Protein AF-A0A7W0H3B0-F1 (afdb_monomer_lite)

Structure (mmCIF, N/CA/C/O backbone):
data_AF-A0A7W0H3B0-F1
#
_entry.id   AF-A0A7W0H3B0-F1
#
loop_
_atom_site.group_PDB
_atom_site.id
_atom_site.type_symbol
_atom_site.label_atom_id
_atom_site.label_alt_id
_atom_site.label_comp_id
_atom_site.label_asym_id
_atom_site.label_entity_id
_atom_site.label_seq_id
_atom_site.pdbx_PDB_ins_code
_atom_site.Cartn_x
_atom_site.Cartn_y
_atom_site.Cartn_z
_atom_site.occupancy
_atom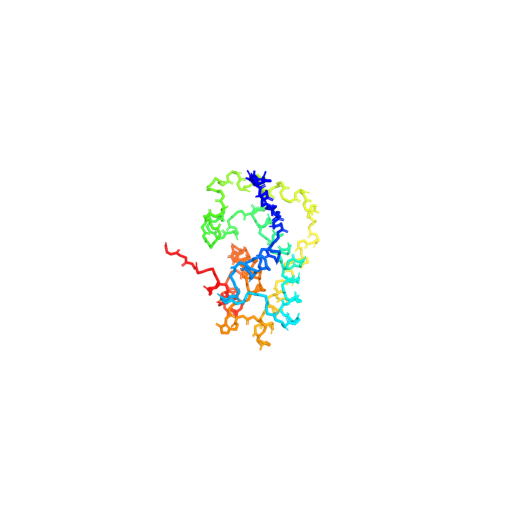_site.B_iso_or_equiv
_atom_site.auth_seq_id
_atom_site.auth_comp_id
_atom_site.auth_asym_id
_atom_site.auth_atom_id
_atom_site.pdbx_PDB_model_num
ATOM 1 N N . MET A 1 1 ? -29.547 46.716 22.590 1.00 33.78 1 MET A N 1
ATOM 2 C CA . MET A 1 1 ? -30.350 46.092 21.515 1.00 33.78 1 MET A CA 1
ATOM 3 C C . MET A 1 1 ? -29.369 45.804 20.387 1.00 33.78 1 MET A C 1
ATOM 5 O O . MET A 1 1 ? -28.835 46.753 19.840 1.00 33.78 1 MET A O 1
ATOM 9 N N . SER A 1 2 ? -28.800 44.593 20.321 1.00 31.91 2 SER A N 1
ATOM 10 C CA . SER A 1 2 ? -29.305 43.455 19.511 1.00 31.91 2 SER A CA 1
ATOM 11 C C . SER A 1 2 ? -29.469 43.865 18.045 1.00 31.91 2 SER A C 1
ATOM 13 O O . SER A 1 2 ? -30.172 44.834 17.800 1.00 31.91 2 SER A O 1
ATOM 15 N N . THR A 1 3 ? -28.906 43.244 17.010 1.00 34.50 3 THR A N 1
ATOM 16 C CA . THR A 1 3 ? -28.319 41.913 16.712 1.00 34.50 3 THR A CA 1
ATOM 17 C C . THR A 1 3 ? -27.794 42.063 15.261 1.00 34.50 3 THR A C 1
ATOM 19 O O . THR A 1 3 ? -28.357 42.855 14.512 1.00 34.50 3 THR A O 1
ATOM 22 N N . SER A 1 4 ? -26.679 41.491 14.805 1.00 32.19 4 SER A N 1
ATOM 23 C CA . SER A 1 4 ? -26.567 40.155 14.181 1.00 32.19 4 SER A CA 1
ATOM 24 C C . SER A 1 4 ? -25.187 40.131 13.493 1.00 32.19 4 SER A C 1
ATOM 26 O O . SER A 1 4 ? -24.877 41.041 12.733 1.00 32.19 4 SER A O 1
ATOM 28 N N . SER A 1 5 ? -24.251 39.266 13.890 1.00 39.44 5 SER A N 1
ATOM 29 C CA . SER A 1 5 ? -24.032 37.924 13.321 1.00 39.44 5 SER A CA 1
ATOM 30 C C . SER A 1 5 ? -23.735 37.936 11.812 1.00 39.44 5 SER A C 1
ATOM 32 O O . SER A 1 5 ? -24.648 37.878 10.991 1.00 39.44 5 SER A O 1
ATOM 34 N N . LEU A 1 6 ? -22.445 37.969 11.460 1.00 33.84 6 LEU A N 1
ATOM 35 C CA . LEU A 1 6 ? -21.942 37.583 10.143 1.00 33.84 6 LEU A CA 1
ATOM 36 C C . LEU A 1 6 ? -20.809 36.570 10.323 1.00 33.84 6 LEU A C 1
ATOM 38 O O . LEU A 1 6 ? -19.732 36.907 10.799 1.00 33.84 6 LEU A O 1
ATOM 42 N N . GLY A 1 7 ? -21.106 35.336 9.912 1.00 28.56 7 GLY A N 1
ATOM 43 C CA . GLY A 1 7 ? -20.166 34.466 9.215 1.00 28.56 7 GLY A CA 1
ATOM 44 C C . GLY A 1 7 ? -19.001 33.928 10.030 1.00 28.56 7 GLY A C 1
ATOM 45 O O . GLY A 1 7 ? -17.884 34.413 9.906 1.00 28.56 7 GLY A O 1
ATOM 46 N N . SER A 1 8 ? -19.256 32.839 10.756 1.00 32.03 8 SER A N 1
ATOM 47 C CA . SER A 1 8 ? -18.250 31.810 11.028 1.00 32.03 8 SER A CA 1
ATOM 48 C C . SER A 1 8 ? -17.583 31.405 9.706 1.00 32.03 8 SER A C 1
ATOM 50 O O . SER A 1 8 ? -18.156 30.681 8.890 1.00 32.03 8 SER A O 1
ATOM 52 N N . THR A 1 9 ? -16.387 31.928 9.459 1.00 36.31 9 THR A N 1
ATOM 53 C CA . THR A 1 9 ? -15.457 31.415 8.461 1.00 36.31 9 THR A CA 1
ATOM 54 C C . THR A 1 9 ? -15.001 30.047 8.947 1.00 36.31 9 THR A C 1
ATOM 56 O O . THR A 1 9 ? -14.080 29.930 9.753 1.00 36.31 9 THR A O 1
ATOM 59 N N . GLY A 1 10 ? -15.688 29.007 8.472 1.00 34.59 10 GLY A N 1
ATOM 60 C CA . GLY A 1 10 ? -15.244 27.627 8.598 1.00 34.59 10 GLY A CA 1
ATOM 61 C C . GLY A 1 10 ? -13.814 27.523 8.085 1.00 34.59 10 GLY A C 1
ATOM 62 O O . GLY A 1 10 ? -13.555 27.673 6.890 1.00 34.59 10 GLY A O 1
ATOM 63 N N . CYS A 1 11 ? -12.883 27.329 9.014 1.00 32.19 11 CYS A N 1
ATOM 64 C CA . CYS A 1 11 ? -11.506 26.999 8.717 1.00 32.19 11 CYS A CA 1
ATOM 65 C C . CYS A 1 11 ? -11.525 25.600 8.099 1.00 32.19 11 CYS A C 1
ATOM 67 O O . CYS A 1 11 ? -11.558 24.596 8.807 1.00 32.19 11 CYS A O 1
ATOM 69 N N . TRP A 1 12 ? -11.576 25.529 6.771 1.00 34.66 12 TRP A N 1
ATOM 70 C CA . TRP A 1 12 ? -11.250 24.315 6.038 1.00 34.66 12 TRP A CA 1
ATOM 71 C C . TRP A 1 12 ? -9.757 24.062 6.258 1.00 34.66 12 TRP A C 1
ATOM 73 O O . TRP A 1 12 ? -8.920 24.472 5.455 1.00 34.66 12 TRP A O 1
ATOM 83 N N . CYS A 1 13 ? -9.413 23.458 7.399 1.00 43.25 13 CYS A N 1
ATOM 84 C CA . CYS A 1 13 ? -8.079 22.936 7.643 1.00 43.25 13 CYS A CA 1
ATOM 85 C C . CYS A 1 13 ? -7.779 21.956 6.513 1.00 43.25 13 CYS A C 1
ATOM 87 O O . CYS A 1 13 ? -8.446 20.930 6.370 1.00 43.25 13 CYS A O 1
ATOM 89 N N . ALA A 1 14 ? -6.808 22.308 5.674 1.00 38.97 14 ALA A N 1
ATOM 90 C CA . ALA A 1 14 ? -6.323 21.443 4.619 1.00 38.97 14 ALA A CA 1
ATOM 91 C C . ALA A 1 14 ? -5.857 20.123 5.252 1.00 38.97 14 ALA A C 1
ATOM 93 O O . ALA A 1 14 ? -4.781 20.056 5.842 1.00 38.97 14 ALA A O 1
ATOM 94 N N . CYS A 1 15 ? -6.681 19.079 5.157 1.00 42.97 15 CYS A N 1
ATOM 95 C CA . CYS A 1 15 ? -6.320 17.724 5.553 1.00 42.97 15 CYS A CA 1
ATOM 96 C C . CYS A 1 15 ? -5.312 17.195 4.524 1.00 42.97 15 CYS A C 1
ATOM 98 O O . CYS A 1 15 ? -5.673 16.528 3.557 1.00 42.97 15 CYS A O 1
ATOM 100 N N . ALA A 1 16 ? -4.045 17.581 4.666 1.00 48.41 16 ALA A N 1
ATOM 101 C CA . ALA A 1 16 ? -2.969 17.099 3.816 1.00 48.41 16 ALA A CA 1
ATOM 102 C C . ALA A 1 16 ? -2.441 15.779 4.396 1.00 48.41 16 ALA A C 1
ATOM 104 O O . ALA A 1 16 ? -1.619 15.779 5.305 1.00 48.41 16 ALA A O 1
ATOM 105 N N . GLY A 1 17 ? -2.953 14.658 3.885 1.00 58.59 17 GLY A N 1
ATOM 106 C CA . GLY A 1 17 ? -2.567 13.306 4.297 1.00 58.59 17 GLY A CA 1
ATOM 107 C C . GLY A 1 17 ? -3.779 12.449 4.653 1.00 58.59 17 GLY A C 1
ATOM 108 O O . GLY A 1 17 ? -4.752 12.933 5.231 1.00 58.59 17 GLY A O 1
ATOM 109 N N . SER A 1 18 ? -3.725 11.167 4.301 1.00 71.19 18 SER A N 1
ATOM 110 C CA . SER A 1 18 ? -4.791 10.189 4.564 1.00 71.19 18 SER A CA 1
ATOM 111 C C . SER A 1 18 ? -5.114 10.059 6.056 1.00 71.19 18 SER A C 1
ATOM 113 O O . SER A 1 18 ? -6.286 9.982 6.411 1.00 71.19 18 SER A O 1
ATOM 115 N N . GLY A 1 19 ? -4.112 10.134 6.937 1.00 76.69 19 GLY A N 1
ATOM 116 C CA . GLY A 1 19 ? -4.335 10.036 8.382 1.00 76.69 19 GLY A CA 1
ATOM 117 C C . GLY A 1 19 ? -5.004 11.262 9.009 1.00 76.69 19 GLY A C 1
ATOM 118 O O . GLY A 1 19 ? -5.813 11.122 9.929 1.00 76.69 19 GLY A O 1
ATOM 119 N N . ALA A 1 20 ? -4.727 12.467 8.500 1.00 82.75 20 ALA A N 1
ATOM 120 C CA . ALA A 1 20 ? -5.451 13.671 8.915 1.00 82.75 20 ALA A CA 1
ATOM 121 C C . ALA A 1 20 ? -6.912 13.616 8.441 1.00 82.75 20 ALA A C 1
ATOM 123 O O . ALA A 1 20 ? -7.819 13.963 9.193 1.00 82.75 20 ALA A O 1
ATOM 124 N N . LEU A 1 21 ? -7.136 13.108 7.222 1.00 85.69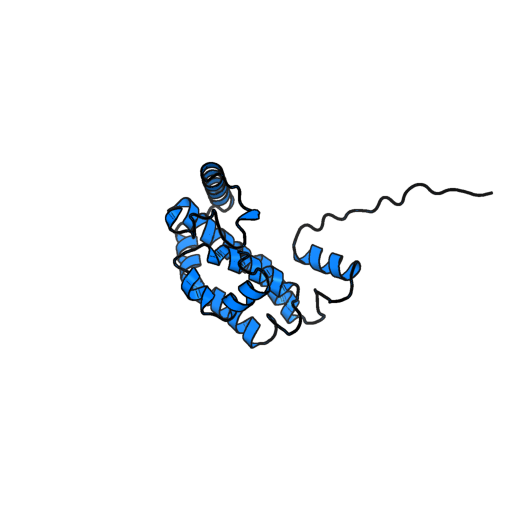 21 LEU A N 1
ATOM 125 C CA . LEU A 1 21 ? -8.473 12.902 6.672 1.00 85.69 21 LEU A CA 1
ATOM 126 C C . LEU A 1 21 ? -9.279 11.892 7.501 1.00 85.69 21 LEU A C 1
ATOM 128 O O . LEU A 1 21 ? -10.428 12.168 7.811 1.00 85.69 21 LEU A O 1
ATOM 132 N N . ALA A 1 22 ? -8.695 10.754 7.886 1.00 87.81 22 ALA A N 1
ATOM 133 C CA . ALA A 1 22 ? -9.394 9.734 8.671 1.00 87.81 22 ALA A CA 1
ATOM 134 C C . ALA A 1 22 ? -9.889 10.278 10.022 1.00 87.81 22 ALA A C 1
ATOM 136 O O . ALA A 1 22 ? -11.036 10.054 10.393 1.00 87.81 22 ALA A O 1
ATOM 137 N N . ARG A 1 23 ? -9.055 11.064 10.716 1.00 91.00 23 ARG A N 1
ATOM 138 C CA . ARG A 1 23 ? -9.424 11.714 11.986 1.00 91.00 23 ARG A CA 1
ATOM 139 C C . ARG A 1 23 ? -10.526 12.757 11.792 1.00 91.00 23 ARG A C 1
ATOM 141 O O . ARG A 1 23 ? -11.496 12.761 12.537 1.00 91.00 23 ARG A O 1
ATOM 148 N N . ALA A 1 24 ? -10.415 13.587 10.755 1.00 90.62 24 ALA A N 1
ATOM 149 C CA . ALA A 1 24 ? -11.456 14.556 10.418 1.00 90.62 24 ALA A CA 1
ATOM 150 C C . ALA A 1 24 ? -12.783 13.876 10.025 1.00 90.62 24 ALA A C 1
ATOM 152 O O . ALA A 1 24 ? -13.859 14.384 10.334 1.00 90.62 24 ALA A O 1
ATOM 153 N N . LEU A 1 25 ? -12.725 12.719 9.358 1.00 90.62 25 LEU A N 1
ATOM 154 C CA . LEU A 1 25 ? -13.911 11.928 9.033 1.00 90.62 25 LEU A CA 1
ATOM 155 C C . LEU A 1 25 ? -14.569 11.364 10.291 1.00 90.62 25 LEU A C 1
ATOM 157 O O . LEU A 1 25 ? -15.785 11.462 10.390 1.00 90.62 25 LEU A O 1
ATOM 161 N N . ASP A 1 26 ? -13.796 10.869 11.258 1.00 92.56 26 ASP A N 1
ATOM 162 C CA . ASP A 1 26 ? -14.336 10.412 12.546 1.00 92.56 26 ASP A CA 1
ATOM 163 C C . ASP A 1 26 ? -14.963 11.561 13.361 1.00 92.56 26 ASP A C 1
ATOM 165 O O . ASP A 1 26 ? -15.947 11.351 14.069 1.00 92.56 26 ASP A O 1
ATOM 169 N N . GLU A 1 27 ? -14.454 12.794 13.249 1.00 92.88 27 GLU A N 1
ATOM 170 C CA . GLU A 1 27 ? -15.075 13.972 13.879 1.00 92.88 27 GLU A CA 1
ATOM 171 C C . GLU A 1 27 ? -16.446 14.305 13.270 1.00 92.88 27 GLU A C 1
ATOM 173 O O . GLU A 1 27 ? -17.383 14.663 13.988 1.00 92.88 27 GLU A O 1
ATOM 178 N N . VAL A 1 28 ? -16.573 14.196 11.944 1.00 94.00 28 VAL A N 1
ATOM 179 C CA . VAL A 1 28 ? -17.812 14.511 11.212 1.00 94.00 28 VAL A CA 1
ATOM 180 C C . VAL A 1 28 ? -18.816 13.358 11.276 1.00 94.00 28 VAL A C 1
ATOM 182 O O . VAL A 1 28 ? -20.019 13.585 11.413 1.00 94.00 28 VAL A O 1
ATOM 185 N N . GLN A 1 29 ? -18.334 12.122 11.176 1.00 92.38 29 GLN A N 1
ATOM 186 C CA . GLN A 1 29 ? -19.110 10.891 11.217 1.00 92.38 29 GLN A CA 1
ATOM 187 C C . GLN A 1 29 ? -18.414 9.871 12.141 1.00 92.38 29 GLN A C 1
ATOM 189 O O . GLN A 1 29 ? -17.597 9.078 11.679 1.00 92.38 29 GLN A O 1
ATOM 194 N N . PRO A 1 30 ? -18.788 9.830 13.434 1.00 88.94 30 PRO A N 1
ATOM 195 C CA . PRO A 1 30 ? -18.100 8.997 14.427 1.00 88.94 30 PRO A CA 1
ATOM 196 C C . PRO A 1 30 ? -18.251 7.485 14.244 1.00 88.94 30 PRO A C 1
ATOM 198 O O . PRO A 1 30 ? -17.466 6.722 14.803 1.00 88.94 30 PRO A O 1
ATOM 201 N N . GLU A 1 31 ? -19.275 7.036 13.509 1.00 87.69 31 GLU A N 1
ATOM 202 C CA . GLU A 1 31 ? -19.527 5.617 13.261 1.00 87.69 31 GLU A CA 1
ATOM 203 C C . GLU A 1 31 ? -19.782 5.335 11.765 1.00 87.69 31 GLU A C 1
ATOM 205 O O . GLU A 1 31 ? -20.627 5.994 11.142 1.00 87.69 31 GLU A O 1
ATOM 210 N N . PRO A 1 32 ? -19.111 4.320 11.180 1.00 86.88 32 PRO A N 1
ATOM 211 C CA . PRO A 1 32 ? -18.102 3.459 11.807 1.00 86.88 32 PRO A CA 1
ATOM 212 C C . PRO A 1 32 ? -16.761 4.183 12.005 1.00 86.88 32 PRO A C 1
ATOM 214 O O . PRO A 1 32 ? -16.264 4.808 11.073 1.00 86.88 32 PRO A O 1
ATOM 217 N N . ARG A 1 33 ? -16.163 4.040 13.195 1.00 89.88 33 ARG A N 1
ATOM 218 C CA . ARG A 1 33 ? -14.872 4.662 13.521 1.00 89.88 33 ARG A CA 1
ATOM 219 C C . ARG A 1 33 ? -13.740 4.116 12.641 1.00 89.88 33 ARG A C 1
ATOM 221 O O . ARG A 1 33 ? -13.505 2.906 12.623 1.00 89.88 33 ARG A O 1
ATOM 228 N N . LEU A 1 34 ? -13.019 5.004 11.958 1.00 92.50 34 LEU A N 1
ATOM 229 C CA . LEU A 1 34 ? -11.865 4.690 11.113 1.00 92.50 34 LEU A CA 1
ATOM 230 C C . LEU A 1 34 ? -10.559 4.618 11.905 1.00 92.50 34 LEU A C 1
ATOM 232 O O . LEU A 1 34 ? -9.677 3.842 11.541 1.00 92.50 34 LEU A O 1
ATOM 236 N N . VAL A 1 35 ? -10.422 5.404 12.973 1.00 92.06 35 VAL A N 1
ATOM 237 C CA . VAL A 1 35 ? -9.218 5.485 13.807 1.00 92.06 35 VAL A CA 1
ATOM 238 C C . VAL A 1 35 ? -9.501 4.850 15.176 1.00 92.06 35 VAL A C 1
ATOM 240 O O . VAL A 1 35 ? -9.913 5.540 16.108 1.00 92.06 35 VAL A O 1
ATOM 243 N N . PRO A 1 36 ? -9.345 3.521 15.327 1.00 90.38 36 PRO A N 1
ATOM 244 C CA . PRO A 1 36 ? -9.595 2.839 16.595 1.00 90.38 36 PRO A CA 1
ATOM 245 C C . PRO A 1 36 ? -8.539 3.183 17.656 1.00 90.38 36 PRO A C 1
ATOM 247 O O . PRO A 1 36 ? -7.398 3.508 17.331 1.00 90.38 36 PRO A O 1
ATOM 250 N N . ASP A 1 37 ? -8.889 2.996 18.933 1.00 90.06 37 ASP A N 1
ATOM 251 C CA . ASP A 1 37 ? -7.991 3.189 20.088 1.00 90.06 37 ASP A CA 1
ATOM 252 C C . ASP A 1 37 ? -6.977 2.028 20.259 1.00 90.06 37 ASP A C 1
ATOM 254 O O . ASP A 1 37 ? -6.590 1.676 21.374 1.00 90.06 37 ASP A O 1
ATOM 258 N N . ASP A 1 38 ? -6.562 1.392 19.158 1.00 93.19 38 ASP A N 1
ATOM 259 C CA . ASP A 1 38 ? -5.528 0.353 19.138 1.00 93.19 38 ASP A CA 1
ATOM 260 C C . ASP A 1 38 ? -4.216 0.953 18.601 1.00 93.19 38 ASP A C 1
ATOM 262 O O . ASP A 1 38 ? -4.139 1.287 17.412 1.00 93.19 38 ASP A O 1
ATOM 266 N N . PRO A 1 39 ? -3.155 1.067 19.424 1.00 94.56 39 PRO A N 1
ATOM 267 C CA . PRO A 1 39 ? -1.887 1.651 18.989 1.00 94.56 39 PRO A CA 1
ATOM 268 C C . PRO A 1 39 ? -1.250 0.891 17.818 1.00 94.56 39 PRO A C 1
ATOM 270 O O . PRO A 1 39 ? -0.556 1.495 17.004 1.00 94.56 39 PRO A O 1
ATOM 273 N N . ARG A 1 40 ? -1.536 -0.409 17.661 1.00 97.00 40 ARG A N 1
ATOM 274 C CA . ARG A 1 40 ? -1.009 -1.210 16.547 1.00 97.00 40 ARG A CA 1
ATOM 275 C C . ARG A 1 40 ? -1.543 -0.735 15.196 1.00 97.00 40 ARG A C 1
ATOM 277 O O . ARG A 1 40 ? -0.838 -0.847 14.196 1.00 97.00 40 ARG A O 1
ATOM 284 N N . VAL A 1 41 ? -2.766 -0.199 15.162 1.00 96.12 41 VAL A N 1
ATOM 285 C CA . VAL A 1 41 ? -3.363 0.370 13.944 1.00 96.12 41 VAL A CA 1
ATOM 286 C C . VAL A 1 41 ? -2.681 1.687 13.589 1.00 96.12 41 VAL A C 1
ATOM 288 O O . VAL A 1 41 ? -2.335 1.888 12.429 1.00 96.12 41 VAL A O 1
ATOM 291 N N . ALA A 1 42 ? -2.410 2.544 14.575 1.00 93.56 42 ALA A N 1
ATOM 292 C CA . ALA A 1 42 ? -1.668 3.785 14.353 1.00 93.56 42 ALA A CA 1
ATOM 293 C C . ALA A 1 42 ? -0.236 3.516 13.851 1.00 93.56 42 ALA A C 1
ATOM 295 O O . ALA A 1 42 ? 0.208 4.138 12.886 1.00 93.56 42 ALA A O 1
ATOM 296 N N . ASP A 1 43 ? 0.459 2.536 14.436 1.00 96.38 43 ASP A N 1
ATOM 297 C CA . ASP A 1 43 ? 1.794 2.121 13.989 1.00 96.38 43 ASP A CA 1
ATOM 298 C C . ASP A 1 43 ? 1.773 1.544 12.562 1.00 96.38 43 ASP A C 1
ATOM 300 O O . ASP A 1 43 ? 2.687 1.782 11.764 1.00 96.38 43 ASP A O 1
ATOM 304 N N . ALA A 1 44 ? 0.727 0.786 12.217 1.00 97.50 44 ALA A N 1
ATOM 305 C CA . ALA A 1 44 ? 0.536 0.246 10.875 1.00 97.50 44 ALA A CA 1
ATOM 306 C C . ALA A 1 44 ? 0.219 1.345 9.847 1.00 97.50 44 ALA A C 1
ATOM 308 O O . ALA A 1 44 ? 0.786 1.323 8.754 1.00 97.50 44 ALA A O 1
ATOM 309 N N . GLU A 1 45 ? -0.634 2.313 10.198 1.00 95.75 45 GLU A N 1
ATOM 310 C CA . GLU A 1 45 ? -0.935 3.499 9.386 1.00 95.75 45 GLU A CA 1
ATOM 311 C C . GLU A 1 45 ? 0.350 4.285 9.095 1.00 95.75 45 GLU A C 1
ATOM 313 O O . GLU A 1 45 ? 0.670 4.536 7.930 1.00 95.75 45 GLU A O 1
ATOM 318 N N . LEU A 1 46 ? 1.125 4.601 10.139 1.00 94.75 46 LEU A N 1
ATOM 319 C CA . LEU A 1 46 ? 2.367 5.360 10.022 1.00 94.75 46 LEU A CA 1
ATOM 320 C C . LEU A 1 46 ? 3.397 4.630 9.155 1.00 94.75 46 LEU A C 1
ATOM 322 O O . LEU A 1 46 ? 3.967 5.212 8.235 1.00 94.75 46 LEU A O 1
ATOM 326 N N . TRP A 1 47 ? 3.596 3.330 9.384 1.00 97.00 47 TRP A N 1
ATOM 327 C CA . TRP A 1 47 ? 4.478 2.525 8.538 1.00 97.00 47 TRP A CA 1
ATOM 328 C C . TRP A 1 47 ? 3.999 2.474 7.079 1.00 97.00 47 TRP A C 1
ATOM 330 O O . TRP A 1 47 ? 4.813 2.523 6.148 1.00 97.00 47 TRP A O 1
ATOM 340 N N . GLY A 1 48 ? 2.683 2.384 6.874 1.00 95.94 48 GLY A N 1
ATOM 341 C CA . GLY A 1 48 ? 2.058 2.436 5.560 1.00 95.94 48 GLY A CA 1
ATOM 342 C C . GLY A 1 48 ? 2.394 3.729 4.817 1.00 95.94 48 GLY A C 1
ATOM 343 O O . GLY A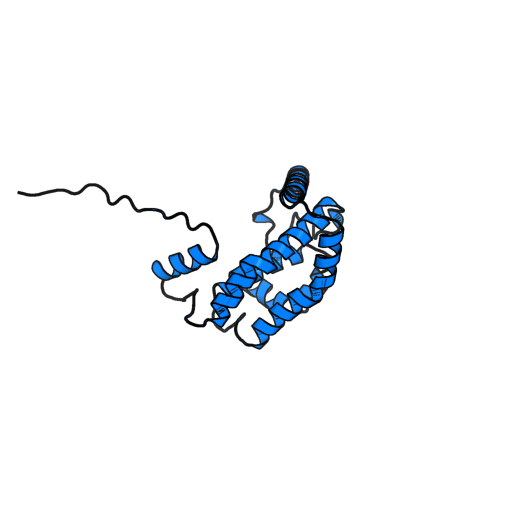 1 48 ? 2.705 3.690 3.628 1.00 95.94 48 GLY A O 1
ATOM 344 N N . ASP A 1 49 ? 2.373 4.865 5.510 1.00 92.69 49 ASP A N 1
ATOM 345 C CA . ASP A 1 49 ? 2.678 6.185 4.952 1.00 92.69 49 ASP A CA 1
ATOM 346 C C . ASP A 1 49 ? 4.170 6.438 4.727 1.00 92.69 49 ASP A C 1
ATOM 348 O O . ASP A 1 49 ? 4.588 6.785 3.618 1.00 92.69 49 ASP A O 1
ATOM 352 N N . GLU A 1 50 ? 4.998 6.189 5.736 1.00 92.44 50 GLU A N 1
ATOM 353 C CA . GLU A 1 50 ? 6.415 6.546 5.687 1.00 92.44 50 GLU A CA 1
ATOM 354 C C . GLU A 1 50 ? 7.249 5.561 4.863 1.00 92.44 50 GLU A C 1
ATOM 356 O O . GLU A 1 50 ? 8.206 5.957 4.192 1.00 92.44 50 GLU A O 1
ATOM 361 N N . VAL A 1 51 ? 6.897 4.272 4.891 1.00 94.44 51 VAL A N 1
ATOM 362 C CA . VAL A 1 51 ? 7.735 3.208 4.325 1.00 94.44 51 VAL A CA 1
ATOM 363 C C . VAL A 1 51 ? 7.078 2.567 3.113 1.00 94.44 51 VAL A C 1
ATOM 365 O O . VAL A 1 51 ? 7.645 2.608 2.015 1.00 94.44 51 VAL A O 1
ATOM 368 N N . LEU A 1 52 ? 5.896 1.970 3.292 1.00 95.81 52 LEU A N 1
ATOM 369 C CA . LEU A 1 52 ? 5.269 1.158 2.248 1.00 95.81 52 LEU A CA 1
ATOM 370 C C . LEU A 1 52 ? 4.888 2.006 1.032 1.00 95.81 52 LEU A C 1
ATOM 372 O O . LEU A 1 52 ? 5.188 1.621 -0.099 1.00 95.81 52 LEU A O 1
ATOM 376 N N . GLN A 1 53 ? 4.282 3.175 1.249 1.00 92.31 53 GLN A N 1
ATOM 377 C CA . GLN A 1 53 ? 3.851 4.051 0.162 1.00 92.31 53 GLN A CA 1
ATOM 378 C C . GLN A 1 53 ? 5.042 4.534 -0.675 1.00 92.31 53 GLN A C 1
ATOM 380 O O . GLN A 1 53 ? 4.989 4.528 -1.909 1.00 92.31 53 GLN A O 1
ATOM 385 N N . GLN A 1 54 ? 6.141 4.930 -0.027 1.00 89.94 54 GLN A N 1
ATOM 386 C CA . GLN A 1 54 ? 7.336 5.371 -0.743 1.00 89.94 54 GLN A CA 1
ATOM 387 C C . GLN A 1 54 ? 7.961 4.227 -1.545 1.00 89.94 54 GLN A C 1
ATOM 389 O O . GLN A 1 54 ? 8.320 4.424 -2.707 1.00 89.94 54 GLN A O 1
ATOM 394 N N . TRP A 1 55 ? 8.055 3.033 -0.956 1.00 92.94 55 TRP A N 1
ATOM 395 C CA . TRP A 1 55 ? 8.519 1.836 -1.654 1.00 92.94 55 TRP A CA 1
ATOM 396 C C . TRP A 1 55 ? 7.637 1.509 -2.872 1.00 92.94 55 TRP A C 1
ATOM 398 O O . TRP A 1 55 ? 8.151 1.384 -3.984 1.00 92.94 55 TRP A O 1
ATOM 408 N N . ALA A 1 56 ? 6.310 1.491 -2.713 1.00 93.00 56 ALA A N 1
ATOM 409 C CA . ALA A 1 56 ? 5.361 1.218 -3.793 1.00 93.00 56 ALA A CA 1
ATOM 410 C C . ALA A 1 56 ? 5.479 2.225 -4.952 1.00 93.00 56 ALA A C 1
ATOM 412 O O . ALA A 1 56 ? 5.520 1.840 -6.126 1.00 93.00 56 ALA A O 1
ATOM 413 N N . ARG A 1 57 ? 5.600 3.524 -4.636 1.00 89.69 57 ARG A N 1
ATOM 414 C CA . ARG A 1 57 ? 5.813 4.583 -5.639 1.00 89.69 57 ARG A CA 1
ATOM 415 C C . ARG A 1 57 ? 7.090 4.351 -6.436 1.00 89.69 57 ARG A C 1
ATOM 417 O O . ARG A 1 57 ? 7.060 4.455 -7.663 1.00 89.69 57 ARG A O 1
ATOM 424 N N . ARG A 1 58 ? 8.198 4.020 -5.765 1.00 89.06 58 ARG A N 1
ATOM 425 C CA . ARG A 1 58 ? 9.475 3.742 -6.435 1.00 89.06 58 ARG A CA 1
ATOM 426 C C . ARG A 1 58 ? 9.375 2.515 -7.336 1.00 89.06 58 ARG A C 1
ATOM 428 O O . ARG A 1 58 ? 9.781 2.606 -8.492 1.00 89.06 58 ARG A O 1
ATOM 435 N N . MET A 1 59 ? 8.753 1.433 -6.865 1.00 88.69 59 MET A N 1
ATOM 436 C CA . MET A 1 59 ? 8.544 0.212 -7.650 1.00 88.69 59 MET A CA 1
ATOM 437 C C . MET A 1 59 ? 7.824 0.493 -8.981 1.00 88.69 59 MET A C 1
ATOM 439 O O . MET A 1 59 ? 8.276 0.037 -10.033 1.00 88.69 59 MET A O 1
ATOM 443 N N . VAL A 1 60 ? 6.736 1.269 -8.980 1.00 87.38 60 VAL A N 1
ATOM 444 C CA . VAL A 1 60 ? 5.963 1.542 -10.211 1.00 87.38 60 VAL A CA 1
ATOM 445 C C . VAL A 1 60 ? 6.628 2.565 -11.125 1.00 87.38 60 VAL A C 1
ATOM 447 O O . VAL A 1 60 ? 6.647 2.382 -12.343 1.00 87.38 60 VAL A O 1
ATOM 450 N N . VAL A 1 61 ? 7.183 3.641 -10.563 1.00 85.69 61 VAL A N 1
ATOM 451 C CA . VAL A 1 61 ? 7.879 4.679 -11.346 1.00 85.69 61 VAL A CA 1
ATOM 452 C C . VAL A 1 61 ? 9.072 4.088 -12.077 1.00 85.69 61 VAL A C 1
ATOM 454 O O . VAL A 1 61 ? 9.327 4.438 -13.231 1.00 85.69 61 VAL A O 1
ATOM 457 N N . GLU A 1 62 ? 9.791 3.191 -11.408 1.00 83.00 62 GLU A N 1
ATOM 458 C CA . GLU A 1 62 ? 10.872 2.426 -11.997 1.00 83.00 62 GLU A CA 1
ATOM 459 C C . GLU A 1 62 ? 10.388 1.652 -13.225 1.00 83.00 62 GLU A C 1
ATOM 461 O O . GLU A 1 62 ? 10.845 1.951 -14.338 1.00 83.00 62 GLU A O 1
ATOM 466 N N . ALA A 1 63 ? 9.414 0.754 -13.027 1.00 82.50 63 ALA A N 1
ATOM 467 C CA . ALA A 1 63 ? 8.935 -0.140 -14.076 1.00 82.50 63 ALA A CA 1
ATOM 468 C C . ALA A 1 63 ? 8.428 0.665 -15.270 1.00 82.50 63 ALA A C 1
ATOM 470 O O . ALA A 1 63 ? 8.908 0.493 -16.387 1.00 82.50 63 ALA A O 1
ATOM 471 N N . GLY A 1 64 ? 7.561 1.649 -15.022 1.00 81.25 64 GLY A N 1
ATOM 472 C CA . GLY A 1 64 ? 6.995 2.490 -16.075 1.00 81.25 64 GLY A CA 1
ATOM 473 C C . GLY A 1 64 ? 8.016 3.368 -16.808 1.00 81.25 64 GLY A C 1
ATOM 474 O O . GLY A 1 64 ? 7.775 3.758 -17.952 1.00 81.25 64 GLY A O 1
ATOM 475 N N . THR A 1 65 ? 9.157 3.692 -16.189 1.00 80.31 65 THR A N 1
ATOM 476 C CA . THR A 1 65 ? 10.219 4.465 -16.852 1.00 80.31 65 THR A CA 1
ATOM 477 C C . THR A 1 65 ? 11.120 3.584 -17.712 1.00 80.31 65 THR A C 1
ATOM 479 O O . THR A 1 65 ? 11.552 4.039 -18.774 1.00 80.31 65 THR A O 1
ATOM 482 N N . ARG A 1 66 ? 11.447 2.368 -17.254 1.00 80.56 66 ARG A N 1
ATOM 483 C CA . ARG A 1 66 ? 12.315 1.443 -17.997 1.00 80.56 66 ARG A CA 1
ATOM 484 C C . ARG A 1 66 ? 11.552 0.762 -19.124 1.00 80.56 66 ARG A C 1
ATOM 486 O O . ARG A 1 66 ? 12.034 0.738 -20.252 1.00 80.56 66 ARG A O 1
ATOM 493 N N . ASP A 1 67 ? 10.398 0.206 -18.791 1.00 82.88 67 ASP A N 1
ATOM 494 C CA . ASP A 1 67 ? 9.609 -0.641 -19.666 1.00 82.88 67 ASP A CA 1
ATOM 495 C C . ASP A 1 67 ? 8.121 -0.537 -19.293 1.00 82.88 67 ASP A C 1
ATOM 497 O O . ASP A 1 67 ? 7.655 -1.225 -18.383 1.00 82.88 67 ASP A O 1
ATOM 501 N N . PRO A 1 68 ? 7.350 0.325 -19.980 1.00 82.19 68 PRO A N 1
ATOM 502 C CA . PRO A 1 68 ? 5.913 0.426 -19.761 1.00 82.19 68 PRO A CA 1
ATOM 503 C C . PRO A 1 68 ? 5.173 -0.907 -19.910 1.00 82.19 68 PRO A C 1
ATOM 505 O O . PRO A 1 68 ? 4.120 -1.058 -19.300 1.00 82.19 68 PRO A O 1
ATOM 508 N N . ASP A 1 69 ? 5.700 -1.862 -20.680 1.00 86.12 69 ASP A N 1
ATOM 509 C CA . ASP A 1 69 ? 5.056 -3.160 -20.901 1.00 86.12 69 ASP A CA 1
ATOM 510 C C . ASP A 1 69 ? 5.221 -4.095 -19.688 1.00 86.12 69 ASP A C 1
ATOM 512 O O . ASP A 1 69 ? 4.473 -5.059 -19.546 1.00 86.12 69 ASP A O 1
ATOM 516 N N . ALA A 1 70 ? 6.110 -3.756 -18.745 1.00 86.25 70 ALA A N 1
ATOM 517 C CA . ALA A 1 70 ? 6.200 -4.402 -17.434 1.00 86.25 70 ALA A CA 1
ATOM 518 C C . ALA A 1 70 ? 5.053 -4.005 -16.481 1.00 86.25 70 ALA A C 1
ATOM 520 O O . ALA A 1 70 ? 4.922 -4.578 -15.394 1.00 86.25 70 ALA A O 1
ATOM 521 N N . LEU A 1 71 ? 4.226 -3.026 -16.869 1.00 85.50 71 LEU A N 1
ATOM 522 C CA . LEU A 1 71 ? 3.028 -2.635 -16.136 1.00 85.50 71 LEU A CA 1
ATOM 523 C C . LEU A 1 71 ? 1.772 -3.258 -16.759 1.00 85.50 71 LEU A C 1
ATOM 525 O O . LEU A 1 71 ? 1.581 -3.236 -17.974 1.00 85.50 71 LEU A O 1
ATOM 529 N N . HIS A 1 72 ? 0.858 -3.741 -15.921 1.00 84.19 72 HIS A N 1
ATOM 530 C CA . HIS A 1 72 ? -0.463 -4.208 -16.316 1.00 84.19 72 HIS A CA 1
ATOM 531 C C . HIS A 1 72 ? -1.196 -3.134 -17.127 1.00 84.19 72 HIS A C 1
ATOM 533 O O . HIS A 1 72 ? -1.265 -1.976 -16.708 1.00 84.19 72 HIS A O 1
ATOM 539 N N . ALA A 1 73 ? -1.679 -3.510 -18.317 1.00 82.56 73 ALA A N 1
ATOM 540 C CA . ALA A 1 73 ? -2.272 -2.600 -19.302 1.00 82.56 73 ALA A CA 1
ATOM 541 C C . ALA A 1 73 ? -1.414 -1.348 -19.577 1.00 82.56 73 ALA A C 1
ATOM 543 O O . ALA A 1 73 ? -1.921 -0.258 -19.852 1.00 82.56 73 ALA A O 1
ATOM 544 N N . ARG A 1 74 ? -0.087 -1.467 -19.444 1.00 76.25 74 ARG A N 1
ATOM 545 C CA . ARG A 1 74 ? 0.878 -0.362 -19.516 1.00 76.25 74 ARG A CA 1
ATOM 546 C C . ARG A 1 74 ? 0.599 0.759 -18.518 1.00 76.25 74 ARG A C 1
ATOM 548 O O . ARG A 1 74 ? 0.970 1.904 -18.770 1.00 76.25 74 ARG A O 1
ATOM 555 N N . GLY A 1 75 ? -0.122 0.471 -17.434 1.00 76.06 75 GLY A N 1
ATOM 556 C CA . GLY A 1 75 ? -0.632 1.415 -16.439 1.00 76.06 75 GLY A CA 1
ATOM 557 C C . GLY A 1 75 ? -1.909 2.170 -16.829 1.00 76.06 75 GLY A C 1
ATOM 558 O O . GLY A 1 75 ? -2.161 3.218 -16.238 1.00 76.06 75 GLY A O 1
ATOM 559 N N . ASN A 1 76 ? -2.623 1.764 -17.887 1.00 74.44 76 ASN A N 1
ATOM 560 C CA . ASN A 1 76 ? -3.862 2.427 -18.331 1.00 74.44 76 ASN A CA 1
ATOM 561 C C . ASN A 1 76 ? -5.113 1.899 -17.627 1.00 74.44 76 ASN A C 1
ATOM 563 O O . ASN A 1 76 ? -6.107 2.612 -17.556 1.00 74.44 76 ASN A O 1
ATOM 567 N N . GLU A 1 77 ? -5.072 0.666 -17.134 1.00 75.62 77 GLU A N 1
ATOM 568 C CA . GLU A 1 77 ? -6.232 -0.030 -16.575 1.00 75.62 77 GLU A CA 1
ATOM 569 C C . GLU A 1 77 ? -5.851 -0.678 -15.244 1.00 75.62 77 GLU A C 1
ATOM 571 O O . GLU A 1 77 ? -4.673 -0.925 -14.977 1.00 75.62 77 GLU A O 1
ATOM 576 N N . GLY A 1 78 ? -6.844 -0.908 -14.390 1.00 78.06 78 GLY A N 1
ATOM 577 C CA . GLY A 1 78 ? -6.676 -1.405 -13.027 1.00 78.06 78 GLY A CA 1
ATOM 578 C C . GLY A 1 78 ? -7.303 -0.470 -11.996 1.00 78.06 78 GLY A C 1
ATOM 579 O O . GLY A 1 78 ? -7.899 0.552 -12.333 1.00 78.06 78 GLY A O 1
ATOM 580 N N . ARG A 1 79 ? -7.126 -0.806 -10.720 1.00 82.50 79 ARG A N 1
ATOM 581 C CA . ARG A 1 79 ? -7.828 -0.197 -9.571 1.00 82.50 79 ARG A CA 1
ATOM 582 C C . ARG A 1 79 ? -7.630 1.295 -9.422 1.00 82.50 79 ARG A C 1
ATOM 584 O O . ARG A 1 79 ? -8.477 1.964 -8.854 1.00 82.50 79 ARG A O 1
ATOM 591 N N . LEU A 1 80 ? -6.516 1.818 -9.922 1.00 81.69 80 LEU A N 1
ATOM 592 C CA . LEU A 1 80 ? -6.200 3.242 -9.869 1.00 81.69 80 LEU A CA 1
ATOM 593 C C . LEU A 1 80 ? -6.319 3.902 -11.248 1.00 81.69 80 LEU A C 1
ATOM 595 O O . LEU A 1 80 ? -5.996 5.076 -11.389 1.00 81.69 80 LEU A O 1
ATOM 599 N N . GLY A 1 81 ? -6.790 3.183 -12.274 1.00 73.25 81 GLY A N 1
ATOM 600 C CA . GLY A 1 81 ? -6.800 3.635 -13.667 1.00 73.25 81 GLY A CA 1
ATOM 601 C C . GLY A 1 81 ? -7.597 4.922 -13.868 1.00 73.25 81 GLY A C 1
ATOM 602 O O . GLY A 1 81 ? -7.148 5.808 -14.588 1.00 73.25 81 GLY A O 1
ATOM 603 N N . TYR A 1 82 ? -8.707 5.086 -13.142 1.00 73.06 82 TYR A N 1
ATOM 604 C CA . TYR A 1 82 ? -9.528 6.303 -13.172 1.00 73.06 82 TYR A CA 1
ATOM 605 C C . TYR A 1 82 ? -8.828 7.539 -12.576 1.00 73.06 82 TYR A C 1
ATOM 607 O O . TYR A 1 82 ? -9.217 8.666 -12.874 1.00 73.06 82 TYR A O 1
ATOM 615 N N . LEU A 1 83 ? -7.787 7.345 -11.758 1.00 73.75 83 LEU A N 1
ATOM 616 C CA . LEU A 1 83 ? -6.950 8.420 -11.211 1.00 73.75 83 LEU A CA 1
ATOM 617 C C . LEU A 1 83 ? -5.763 8.755 -12.123 1.00 73.75 83 LEU A C 1
ATOM 619 O O . LEU A 1 83 ? -5.119 9.793 -11.956 1.00 73.75 83 LEU A O 1
ATOM 623 N N . LEU A 1 84 ? -5.439 7.878 -13.074 1.00 74.81 84 LEU A N 1
ATOM 624 C CA . LEU A 1 84 ? -4.292 8.031 -13.958 1.00 74.81 84 LEU A CA 1
ATOM 625 C C . LEU A 1 84 ? -4.703 8.718 -15.262 1.00 74.81 84 LEU A C 1
ATOM 627 O O . LEU A 1 84 ? -5.780 8.510 -15.812 1.00 74.81 84 LEU A O 1
ATOM 631 N N . THR A 1 85 ? -3.818 9.560 -15.804 1.00 73.19 85 THR A N 1
ATOM 632 C CA . THR A 1 85 ? -4.108 10.220 -17.084 1.00 73.19 85 THR A CA 1
ATOM 633 C C . THR A 1 85 ? -4.143 9.193 -18.227 1.00 73.19 85 THR A C 1
ATOM 635 O O . THR A 1 85 ? -3.178 8.445 -18.391 1.00 73.19 85 THR A O 1
ATOM 638 N N . PRO A 1 86 ? -5.168 9.207 -19.102 1.00 74.31 86 PRO A N 1
ATOM 639 C CA . PRO A 1 86 ? -5.282 8.237 -20.199 1.00 74.31 86 PRO A C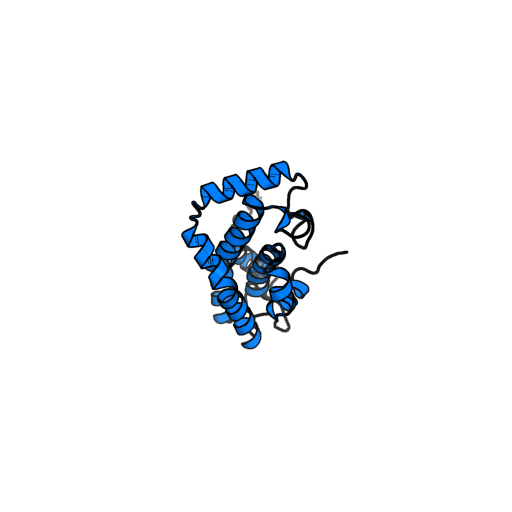A 1
ATOM 640 C C . PRO A 1 86 ? -4.183 8.403 -21.264 1.00 74.31 86 PRO A C 1
ATOM 642 O O . PRO A 1 86 ? -3.969 7.543 -22.112 1.00 74.31 86 PRO A O 1
ATOM 645 N N . SER A 1 87 ? -3.444 9.519 -21.240 1.00 81.12 87 SER A N 1
ATOM 646 C CA . SER A 1 87 ? -2.347 9.761 -22.176 1.00 81.12 87 SER A CA 1
ATOM 647 C C . SER A 1 87 ? -1.065 9.076 -21.712 1.00 81.12 87 SER A C 1
ATOM 649 O O . SER A 1 87 ? -0.408 9.522 -20.770 1.00 81.12 87 SER A O 1
ATOM 651 N N . GLU A 1 88 ? -0.644 8.048 -22.448 1.00 73.81 88 GLU A N 1
ATOM 652 C CA . GLU A 1 88 ? 0.625 7.351 -22.218 1.00 73.81 88 GLU A CA 1
ATOM 653 C C . GLU A 1 88 ? 1.832 8.303 -22.232 1.00 73.81 88 GLU A C 1
ATOM 655 O O . GLU A 1 88 ? 2.706 8.220 -21.369 1.00 73.81 88 GLU A O 1
ATOM 660 N N . ARG A 1 89 ? 1.861 9.270 -23.162 1.00 78.94 89 ARG A N 1
ATOM 661 C CA . ARG A 1 89 ? 2.929 10.283 -23.214 1.00 78.94 89 ARG A CA 1
ATOM 662 C C . ARG A 1 89 ? 2.998 11.085 -21.915 1.00 78.94 89 ARG A C 1
ATOM 664 O O . ARG A 1 89 ? 4.087 11.231 -21.361 1.00 78.94 89 ARG A O 1
ATOM 671 N N . ARG A 1 90 ? 1.857 11.561 -21.397 1.00 79.31 90 ARG A N 1
ATOM 672 C CA . ARG A 1 90 ? 1.815 12.289 -20.116 1.00 79.31 90 ARG A CA 1
ATOM 673 C C . ARG A 1 90 ? 2.287 11.413 -18.959 1.00 79.31 90 ARG A C 1
ATOM 675 O O . ARG A 1 90 ? 3.092 11.880 -18.162 1.00 79.31 90 ARG A O 1
ATOM 682 N N . ARG A 1 91 ? 1.879 10.140 -18.906 1.00 77.62 91 ARG A N 1
ATOM 683 C CA . ARG A 1 91 ? 2.330 9.201 -17.863 1.00 77.62 91 ARG A CA 1
ATOM 684 C C . ARG A 1 91 ? 3.840 8.987 -17.890 1.00 77.62 91 ARG A C 1
ATOM 686 O O . ARG A 1 91 ? 4.473 9.092 -16.846 1.00 77.62 91 ARG A O 1
ATOM 693 N N . ARG A 1 92 ? 4.447 8.808 -19.069 1.00 74.88 92 ARG A N 1
ATOM 694 C CA . ARG A 1 92 ? 5.915 8.716 -19.188 1.00 74.88 92 ARG A CA 1
ATOM 695 C C . ARG A 1 92 ? 6.620 9.998 -18.734 1.00 74.88 92 ARG A C 1
ATOM 697 O O . ARG A 1 92 ? 7.670 9.920 -18.101 1.00 74.88 92 ARG A O 1
ATOM 704 N N . HIS A 1 93 ? 6.071 11.174 -19.043 1.00 79.69 93 HIS A N 1
ATOM 705 C CA . HIS A 1 93 ? 6.636 12.443 -18.570 1.00 79.69 93 HIS A CA 1
ATOM 706 C C . HIS A 1 93 ? 6.544 12.587 -17.048 1.00 79.69 93 HIS A C 1
ATOM 708 O O . HIS A 1 93 ? 7.539 12.952 -16.423 1.00 79.69 93 HIS A O 1
ATOM 714 N N . ILE A 1 94 ? 5.401 12.233 -16.453 1.00 80.69 94 ILE A N 1
ATOM 715 C CA . ILE A 1 94 ? 5.218 12.217 -14.997 1.00 80.69 94 ILE A CA 1
ATOM 716 C C . ILE A 1 94 ? 6.206 11.236 -14.360 1.00 80.69 94 ILE A C 1
ATOM 718 O O . ILE A 1 94 ? 6.952 11.637 -13.475 1.00 80.69 94 ILE A O 1
ATOM 722 N N . ALA A 1 95 ? 6.301 9.998 -14.854 1.00 76.56 95 ALA A N 1
ATOM 723 C CA . ALA A 1 95 ? 7.226 8.992 -14.326 1.00 76.56 95 ALA A CA 1
ATOM 724 C C . ALA A 1 95 ? 8.690 9.472 -14.351 1.00 76.56 95 ALA A C 1
ATOM 726 O O . ALA A 1 95 ? 9.410 9.332 -13.364 1.00 76.56 95 ALA A O 1
ATOM 727 N N . ARG A 1 96 ? 9.122 10.134 -15.434 1.00 77.44 96 ARG A N 1
ATOM 728 C CA . ARG A 1 96 ? 10.464 10.737 -15.521 1.00 77.44 96 ARG A CA 1
ATOM 729 C C . ARG A 1 96 ? 10.668 11.881 -14.528 1.00 77.44 96 ARG A C 1
ATOM 731 O O . ARG A 1 96 ? 11.718 11.937 -13.893 1.00 77.44 96 ARG A O 1
ATOM 738 N N . GLY A 1 97 ? 9.685 12.773 -14.387 1.00 79.12 97 GLY A N 1
ATOM 739 C CA . GLY A 1 97 ? 9.735 13.863 -13.409 1.00 79.12 97 GLY A CA 1
ATOM 740 C C . GLY A 1 97 ? 9.813 13.338 -11.976 1.00 79.12 97 GLY A C 1
ATOM 741 O O . GLY A 1 97 ? 10.632 13.799 -11.185 1.00 79.12 97 GLY A O 1
ATOM 742 N N . VAL A 1 98 ? 9.035 12.299 -11.678 1.00 76.12 98 VAL A N 1
ATOM 743 C CA . VAL A 1 98 ? 9.031 11.611 -10.388 1.00 76.12 98 VAL A CA 1
ATOM 744 C C . VAL A 1 98 ? 10.382 10.939 -10.122 1.00 76.12 98 VA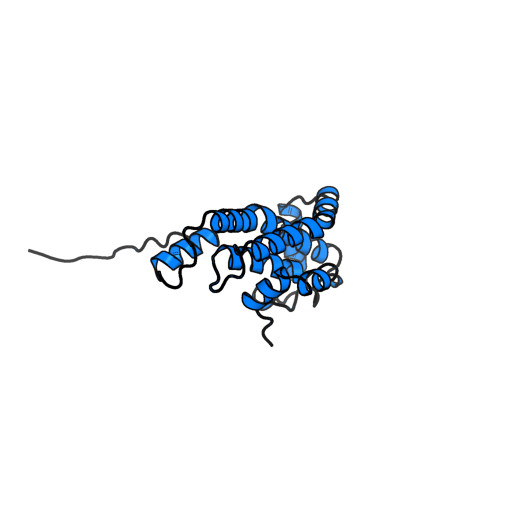L A C 1
ATOM 746 O O . VAL A 1 98 ? 10.970 11.156 -9.066 1.00 76.12 98 VAL A O 1
ATOM 749 N N . LYS A 1 99 ? 10.947 10.211 -11.095 1.00 75.50 99 LYS A N 1
ATOM 750 C CA . LYS A 1 99 ? 12.288 9.611 -10.976 1.00 75.50 99 LYS A CA 1
ATOM 751 C C . LYS A 1 99 ? 13.365 10.650 -10.645 1.00 75.50 99 LYS A C 1
ATOM 753 O O . LYS A 1 99 ? 14.239 10.380 -9.821 1.00 75.50 99 LYS A O 1
ATOM 758 N N . LEU A 1 100 ? 13.303 11.826 -11.277 1.00 77.38 100 LEU A N 1
ATOM 759 C CA . LEU A 1 100 ? 14.236 12.923 -11.019 1.00 77.38 100 LEU A CA 1
ATOM 760 C C . LEU A 1 100 ? 14.051 13.505 -9.611 1.00 77.38 100 LEU A C 1
ATOM 762 O O . LEU A 1 100 ? 15.037 13.681 -8.896 1.00 77.38 100 LEU A O 1
ATOM 766 N N . ALA A 1 101 ? 12.804 13.755 -9.203 1.00 74.94 101 ALA A N 1
ATOM 767 C CA . ALA A 1 101 ? 12.478 14.282 -7.879 1.00 74.94 101 ALA A CA 1
ATOM 768 C C . ALA A 1 101 ? 12.945 13.347 -6.752 1.00 74.94 101 ALA A C 1
ATOM 770 O O . ALA A 1 101 ? 13.512 13.807 -5.765 1.00 74.94 101 ALA A O 1
ATOM 771 N N . PHE A 1 102 ? 12.786 12.032 -6.931 1.00 69.50 102 PHE A N 1
ATOM 772 C CA . PHE A 1 102 ? 13.202 11.029 -5.948 1.00 69.50 102 PHE A CA 1
ATOM 773 C C . PHE A 1 102 ? 14.690 10.652 -6.013 1.00 69.50 102 PHE A C 1
ATOM 775 O O . PHE A 1 102 ? 15.132 9.845 -5.199 1.00 69.50 102 PHE A O 1
ATOM 782 N N . ARG A 1 103 ? 15.470 11.201 -6.963 1.00 71.88 103 ARG A N 1
ATOM 783 C CA . ARG A 1 103 ? 16.903 10.889 -7.169 1.00 71.88 103 ARG A CA 1
ATOM 784 C C . ARG A 1 103 ? 17.214 9.384 -7.104 1.00 71.88 103 ARG A C 1
ATOM 786 O O . ARG A 1 103 ? 18.241 8.978 -6.566 1.00 71.88 103 ARG A O 1
ATOM 793 N N . MET A 1 104 ? 16.318 8.558 -7.644 1.00 70.19 104 MET A N 1
ATOM 794 C CA . MET A 1 104 ? 16.409 7.103 -7.514 1.00 70.19 104 MET A CA 1
ATOM 795 C C . MET A 1 104 ? 17.674 6.565 -8.184 1.00 70.19 104 MET A C 1
ATOM 797 O O . MET A 1 104 ? 17.858 6.695 -9.399 1.00 70.19 104 MET A O 1
ATOM 801 N N . THR A 1 105 ? 18.526 5.926 -7.389 1.00 74.81 105 THR A N 1
ATOM 802 C CA . THR A 1 105 ? 19.743 5.256 -7.857 1.00 74.81 105 THR A CA 1
ATOM 803 C C . THR A 1 105 ? 19.463 3.804 -8.251 1.00 74.81 105 THR A C 1
ATOM 805 O O . THR A 1 105 ? 18.527 3.170 -7.765 1.00 74.81 105 THR A O 1
ATOM 808 N N . ALA A 1 106 ? 20.315 3.233 -9.107 1.00 74.00 106 ALA A N 1
ATOM 809 C CA . ALA A 1 106 ? 20.237 1.813 -9.468 1.00 74.00 106 ALA A CA 1
ATOM 810 C C . ALA A 1 106 ? 20.517 0.864 -8.280 1.00 74.00 106 ALA A C 1
ATOM 812 O O . ALA A 1 106 ? 20.144 -0.306 -8.324 1.00 74.00 106 ALA A O 1
ATOM 813 N N . ALA A 1 107 ? 21.184 1.342 -7.224 1.00 77.88 107 ALA A N 1
ATOM 814 C CA . ALA A 1 107 ? 21.375 0.585 -5.988 1.00 77.88 107 ALA A CA 1
ATOM 815 C C . ALA A 1 107 ? 20.071 0.514 -5.180 1.00 77.88 107 ALA A C 1
ATOM 817 O O . ALA A 1 107 ? 19.598 -0.583 -4.913 1.00 77.88 107 ALA A O 1
ATOM 818 N N . GLN A 1 108 ? 19.432 1.665 -4.932 1.00 78.69 108 GLN A N 1
ATOM 819 C CA . GLN A 1 108 ? 18.142 1.739 -4.230 1.00 78.69 108 GLN A CA 1
ATOM 820 C C . GLN A 1 108 ? 17.053 0.905 -4.908 1.00 78.69 108 GLN A C 1
ATOM 822 O O . GLN A 1 108 ? 16.254 0.276 -4.230 1.00 78.69 108 GLN A O 1
ATOM 827 N N . TRP A 1 109 ? 17.058 0.849 -6.242 1.00 77.69 109 TRP A N 1
ATOM 828 C CA . TRP A 1 109 ? 16.205 -0.075 -6.988 1.00 77.69 109 TRP A CA 1
ATOM 829 C C . TRP A 1 109 ? 16.421 -1.515 -6.542 1.00 77.69 109 TRP A C 1
ATOM 831 O O . TRP A 1 109 ? 15.463 -2.196 -6.183 1.00 77.69 109 TRP A O 1
ATOM 841 N N . ARG A 1 110 ? 17.653 -2.029 -6.673 1.00 81.56 110 ARG A N 1
ATOM 842 C CA . ARG A 1 110 ? 17.941 -3.447 -6.411 1.00 81.56 110 ARG A CA 1
ATOM 843 C C . ARG A 1 110 ? 17.539 -3.819 -4.992 1.00 81.56 110 ARG A C 1
ATOM 845 O O . ARG A 1 110 ? 16.965 -4.887 -4.804 1.00 81.56 110 ARG A O 1
ATOM 852 N N . ASP A 1 111 ? 17.759 -2.902 -4.059 1.00 84.62 111 ASP A N 1
ATOM 853 C CA . ASP A 1 111 ? 17.310 -3.040 -2.682 1.00 84.62 111 ASP A CA 1
ATOM 854 C C . ASP A 1 111 ? 15.774 -3.090 -2.603 1.00 84.62 111 ASP A C 1
ATOM 856 O O . ASP A 1 111 ? 15.231 -4.025 -2.028 1.00 84.62 111 ASP A O 1
ATOM 860 N N . ASP A 1 112 ? 15.046 -2.165 -3.239 1.00 88.06 112 ASP A N 1
ATOM 861 C CA . ASP A 1 112 ? 13.574 -2.173 -3.252 1.00 88.06 112 ASP A CA 1
ATOM 862 C C . ASP A 1 112 ? 12.993 -3.469 -3.853 1.00 88.06 112 ASP A C 1
ATOM 864 O O . ASP A 1 112 ? 12.019 -4.005 -3.317 1.00 88.06 112 ASP A O 1
ATOM 868 N N . GLN A 1 113 ? 13.598 -4.008 -4.919 1.00 87.44 113 GLN A N 1
ATOM 869 C CA . GLN A 1 113 ? 13.171 -5.283 -5.510 1.00 87.44 113 GLN A CA 1
ATOM 870 C C . GLN A 1 113 ? 13.480 -6.483 -4.614 1.00 87.44 113 GLN A C 1
ATOM 872 O O . GLN A 1 113 ? 12.646 -7.378 -4.484 1.00 87.44 113 GLN A O 1
ATOM 877 N N . ALA A 1 114 ? 14.643 -6.504 -3.961 1.00 90.94 114 ALA A N 1
ATOM 878 C CA . ALA A 1 114 ? 14.985 -7.563 -3.013 1.00 90.94 114 ALA A CA 1
ATOM 879 C C . ALA A 1 114 ? 14.031 -7.586 -1.803 1.00 90.94 114 ALA A C 1
ATOM 881 O O . ALA A 1 114 ? 13.814 -8.636 -1.201 1.00 90.94 114 ALA A O 1
ATOM 882 N N . ARG A 1 115 ? 13.417 -6.441 -1.479 1.00 92.94 115 ARG A N 1
ATOM 883 C CA . ARG A 1 115 ? 12.508 -6.265 -0.338 1.00 92.94 115 ARG A CA 1
ATOM 884 C C . ARG A 1 115 ? 11.039 -6.566 -0.633 1.00 92.94 115 ARG A C 1
ATOM 886 O O . ARG A 1 115 ? 10.224 -6.455 0.277 1.00 92.94 115 ARG A O 1
ATOM 893 N N . VAL A 1 116 ? 10.674 -6.982 -1.851 1.00 93.94 116 VAL A N 1
ATOM 894 C CA . VAL A 1 116 ? 9.276 -7.336 -2.185 1.00 93.94 116 VAL A CA 1
ATOM 895 C C . VAL A 1 116 ? 8.720 -8.375 -1.210 1.00 93.94 116 VAL A C 1
ATOM 897 O O . VAL A 1 116 ? 7.638 -8.178 -0.662 1.00 93.94 116 VAL A O 1
ATOM 900 N N . GLY A 1 117 ? 9.475 -9.447 -0.949 1.00 94.81 117 GLY A N 1
ATOM 901 C CA . GLY A 1 117 ? 9.081 -10.477 0.015 1.00 94.81 117 GLY A CA 1
ATOM 902 C C . GLY A 1 117 ? 8.856 -9.897 1.412 1.00 94.81 117 GLY A C 1
ATOM 903 O O . GLY A 1 117 ? 7.758 -10.015 1.941 1.00 94.81 117 GLY A O 1
ATOM 904 N N . GLU A 1 118 ? 9.850 -9.177 1.942 1.00 95.88 118 GLU A N 1
ATOM 905 C CA . GLU A 1 118 ? 9.807 -8.526 3.263 1.00 95.88 118 GLU A CA 1
ATOM 906 C C . GLU A 1 118 ? 8.572 -7.624 3.435 1.00 95.88 118 GLU A C 1
ATOM 908 O O . GLU A 1 118 ? 7.883 -7.693 4.456 1.00 95.88 118 GLU A O 1
ATOM 913 N N . MET A 1 119 ? 8.275 -6.786 2.437 1.00 97.06 119 MET A N 1
ATOM 914 C CA . MET A 1 119 ? 7.148 -5.850 2.489 1.00 97.06 119 MET A CA 1
ATOM 915 C C . MET A 1 119 ? 5.810 -6.584 2.534 1.00 97.06 119 MET A C 1
ATOM 917 O O . MET A 1 119 ? 4.955 -6.255 3.358 1.00 97.06 119 MET A O 1
ATOM 921 N N . LEU A 1 120 ? 5.636 -7.593 1.677 1.00 97.38 120 LEU A N 1
ATOM 922 C CA . LEU A 1 120 ? 4.401 -8.372 1.626 1.00 97.38 120 LEU A CA 1
ATOM 923 C C . LEU A 1 120 ? 4.239 -9.268 2.862 1.00 97.38 120 LEU A C 1
ATOM 925 O O . LEU A 1 120 ? 3.137 -9.364 3.395 1.00 97.38 120 LEU A O 1
ATOM 929 N N . ASP A 1 121 ? 5.326 -9.857 3.367 1.00 98.12 121 ASP A N 1
ATOM 930 C CA . ASP A 1 121 ? 5.328 -10.656 4.598 1.00 98.12 121 ASP A CA 1
ATOM 931 C C . ASP A 1 121 ? 4.914 -9.809 5.809 1.00 98.12 121 ASP A C 1
ATOM 933 O O . ASP A 1 121 ? 4.161 -10.269 6.669 1.00 98.12 121 ASP A O 1
ATOM 937 N N . ARG A 1 122 ? 5.359 -8.546 5.878 1.00 98.38 122 ARG A N 1
ATOM 938 C CA . ARG A 1 122 ? 4.939 -7.619 6.937 1.00 98.38 122 ARG A CA 1
ATOM 939 C C . ARG A 1 122 ? 3.442 -7.323 6.882 1.00 98.38 122 ARG A C 1
ATOM 941 O O . ARG A 1 122 ? 2.811 -7.319 7.936 1.00 98.38 122 ARG A O 1
ATOM 948 N N . VAL A 1 123 ? 2.874 -7.104 5.696 1.00 98.38 123 VAL A N 1
ATOM 949 C CA . VAL A 1 123 ? 1.421 -6.906 5.548 1.00 98.38 123 VAL A CA 1
ATOM 950 C C . VAL A 1 123 ? 0.657 -8.163 5.956 1.00 98.38 123 VAL A C 1
ATOM 952 O O . VAL A 1 123 ? -0.283 -8.079 6.743 1.00 98.38 123 VAL A O 1
ATOM 955 N N . ASP A 1 124 ? 1.076 -9.330 5.470 1.00 98.56 124 ASP A N 1
ATOM 956 C CA . ASP A 1 124 ? 0.425 -10.599 5.802 1.00 98.56 124 ASP A CA 1
ATOM 957 C C . ASP A 1 124 ? 0.472 -10.883 7.309 1.00 98.56 124 ASP A C 1
ATOM 959 O O . ASP A 1 124 ? -0.501 -11.377 7.875 1.00 98.56 124 ASP A O 1
ATOM 963 N N . ARG A 1 125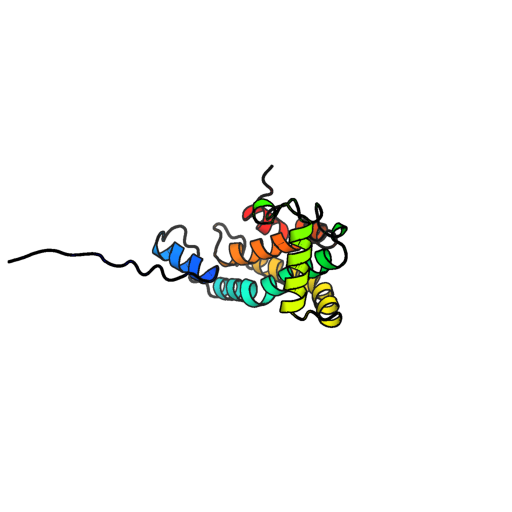 ? 1.572 -10.517 7.975 1.00 98.56 125 ARG A N 1
ATOM 964 C CA . ARG A 1 125 ? 1.700 -10.603 9.431 1.00 98.56 125 ARG A CA 1
ATOM 965 C C . ARG A 1 125 ? 0.739 -9.661 10.158 1.00 98.56 125 ARG A C 1
ATOM 967 O O . ARG A 1 125 ? 0.068 -10.113 11.076 1.00 98.56 125 ARG A O 1
ATOM 974 N N . LEU A 1 126 ? 0.608 -8.404 9.727 1.00 98.50 126 LEU A N 1
ATOM 975 C CA . LEU A 1 126 ? -0.369 -7.468 10.306 1.00 98.50 126 LEU A CA 1
ATOM 976 C C . LEU A 1 126 ? -1.815 -7.977 10.156 1.00 98.50 126 LEU A C 1
ATOM 978 O O . LEU A 1 126 ? -2.633 -7.803 11.059 1.00 98.50 126 LEU A O 1
ATOM 982 N N . ILE A 1 127 ? -2.126 -8.647 9.042 1.00 98.50 127 ILE A N 1
ATOM 983 C CA . ILE A 1 127 ? -3.419 -9.315 8.837 1.00 98.50 127 ILE A CA 1
ATOM 984 C C . ILE A 1 127 ? -3.571 -10.507 9.794 1.00 98.50 127 ILE A C 1
ATOM 986 O O . ILE A 1 127 ? -4.606 -10.649 10.439 1.00 98.50 127 ILE A O 1
ATOM 990 N N . ALA A 1 128 ? -2.551 -11.361 9.914 1.00 98.19 128 ALA A N 1
ATOM 991 C CA . ALA A 1 128 ? -2.582 -12.525 10.803 1.00 98.19 128 ALA A CA 1
ATOM 992 C C . ALA A 1 128 ? -2.710 -12.140 12.290 1.00 98.19 128 ALA A C 1
ATOM 994 O O . ALA A 1 128 ? -3.349 -12.853 13.058 1.00 98.19 128 ALA A O 1
ATOM 995 N N . GLU A 1 129 ? -2.138 -11.002 12.685 1.00 97.56 129 GLU A N 1
ATOM 996 C CA . GLU A 1 129 ? -2.235 -10.420 14.031 1.00 97.56 129 GLU A CA 1
ATOM 997 C C . GLU A 1 129 ? -3.589 -9.727 14.299 1.00 97.56 129 GLU A C 1
ATOM 999 O O . GLU A 1 129 ? -3.837 -9.269 15.419 1.00 97.56 129 GLU A O 1
ATOM 1004 N N . GLY A 1 130 ? -4.468 -9.640 13.292 1.00 97.06 130 GLY A N 1
ATOM 1005 C CA . GLY A 1 130 ? -5.784 -9.007 13.390 1.00 97.06 130 GLY A CA 1
ATOM 1006 C C . GLY A 1 130 ? -5.753 -7.476 13.418 1.00 97.06 130 GLY A C 1
ATOM 1007 O O . GLY A 1 130 ? -6.755 -6.861 13.770 1.00 97.06 130 GLY A O 1
ATOM 1008 N N . VAL A 1 131 ? -4.620 -6.858 13.065 1.00 97.94 131 VAL A N 1
ATOM 1009 C CA . VAL A 1 131 ? -4.481 -5.392 12.972 1.00 97.94 131 VAL A CA 1
ATOM 1010 C C . VAL A 1 131 ? -5.154 -4.865 11.703 1.00 97.94 131 VAL A C 1
ATOM 1012 O O . VAL A 1 131 ? -5.755 -3.792 11.705 1.00 97.94 131 VAL A O 1
ATOM 1015 N N . LEU A 1 132 ? -5.058 -5.636 10.619 1.00 97.81 132 LEU A N 1
ATOM 1016 C CA . LEU A 1 132 ? -5.642 -5.324 9.318 1.00 97.81 132 LEU A CA 1
ATOM 1017 C C . LEU A 1 132 ? -6.716 -6.336 8.941 1.00 97.81 132 LEU A C 1
ATOM 1019 O O . LEU A 1 132 ? -6.701 -7.486 9.383 1.00 97.81 132 LEU A O 1
ATOM 1023 N N . ASN A 1 133 ? -7.599 -5.921 8.038 1.00 96.88 133 ASN A N 1
ATOM 1024 C CA . ASN A 1 133 ? -8.650 -6.736 7.447 1.00 96.88 133 ASN A CA 1
ATOM 1025 C C . ASN A 1 133 ? -9.600 -7.356 8.493 1.00 96.88 133 ASN A C 1
ATOM 1027 O O . ASN A 1 133 ? -10.101 -8.467 8.303 1.00 96.88 133 ASN A O 1
ATOM 1031 N N . GLY A 1 134 ? -9.854 -6.635 9.588 1.00 94.12 134 GLY A N 1
ATOM 1032 C CA . GLY A 1 134 ? -10.799 -7.033 10.632 1.00 94.12 134 GLY A CA 1
ATOM 1033 C C . GLY A 1 134 ? -12.258 -7.002 10.164 1.00 94.12 134 GLY A C 1
ATOM 1034 O O . GLY A 1 134 ? -12.558 -6.748 8.997 1.00 94.12 134 GLY A O 1
ATOM 1035 N N . GLU A 1 135 ? -13.209 -7.243 11.068 1.00 93.44 135 GLU A N 1
ATOM 1036 C CA . GLU A 1 135 ? -14.642 -7.174 10.732 1.00 93.44 135 GLU A CA 1
ATOM 1037 C C . GLU A 1 135 ? -15.021 -5.807 10.140 1.00 93.44 135 GLU A C 1
ATOM 1039 O O . GLU A 1 135 ? -15.702 -5.734 9.115 1.00 93.44 135 GLU A O 1
ATOM 1044 N N . ARG A 1 136 ? -14.488 -4.729 10.721 1.00 92.56 136 ARG A N 1
ATOM 1045 C CA . ARG A 1 136 ? -14.562 -3.367 10.188 1.00 92.56 136 ARG A CA 1
ATOM 1046 C C . ARG A 1 136 ? -13.187 -2.926 9.693 1.00 92.56 136 ARG A C 1
ATOM 1048 O O . ARG A 1 136 ? -12.180 -3.269 10.307 1.00 92.56 136 ARG A O 1
ATOM 1055 N N . LEU A 1 137 ? -13.174 -2.180 8.590 1.00 95.44 137 LEU A N 1
ATOM 1056 C CA . LEU A 1 137 ? -11.954 -1.587 8.042 1.00 95.44 137 LEU A CA 1
ATOM 1057 C C . LEU A 1 137 ? -11.566 -0.341 8.840 1.00 95.44 137 LEU A C 1
ATOM 1059 O O . LEU A 1 137 ? -12.439 0.434 9.230 1.00 95.44 137 LEU A O 1
ATOM 1063 N N . ASN A 1 138 ? -10.267 -0.148 9.038 1.00 95.62 138 ASN A N 1
ATOM 1064 C CA . ASN A 1 138 ? -9.686 0.993 9.740 1.00 95.62 138 ASN A CA 1
ATOM 1065 C C . ASN A 1 138 ? -8.769 1.825 8.821 1.00 95.62 138 ASN A C 1
ATOM 1067 O O . ASN A 1 138 ? -8.551 1.494 7.655 1.00 95.62 138 ASN A O 1
ATOM 1071 N N . CYS A 1 139 ? -8.224 2.928 9.333 1.00 95.69 139 CYS A N 1
ATOM 1072 C CA . CYS A 1 139 ? -7.362 3.836 8.576 1.00 95.69 139 CYS A CA 1
ATOM 1073 C C . CYS A 1 139 ? -6.126 3.144 7.970 1.00 95.69 139 CYS A C 1
ATOM 1075 O O . CYS A 1 139 ? -5.760 3.434 6.826 1.00 95.69 139 CYS A O 1
ATOM 1077 N N . ALA A 1 140 ? -5.523 2.186 8.680 1.00 96.81 140 ALA A N 1
ATOM 1078 C CA . ALA A 1 140 ? -4.361 1.454 8.195 1.00 96.81 140 ALA A CA 1
ATOM 1079 C C . ALA A 1 140 ? -4.712 0.545 7.006 1.00 96.81 140 ALA A C 1
ATOM 1081 O O . ALA A 1 140 ? -3.910 0.438 6.076 1.00 96.81 140 ALA A O 1
ATOM 1082 N N . ASP A 1 141 ? -5.917 -0.038 6.975 1.00 97.62 141 ASP A N 1
ATOM 1083 C CA . ASP A 1 141 ? -6.399 -0.807 5.821 1.00 97.62 141 ASP A CA 1
ATOM 1084 C C . ASP A 1 141 ? -6.412 0.050 4.552 1.00 97.62 141 ASP A C 1
ATOM 1086 O O . ASP A 1 141 ? -5.868 -0.353 3.522 1.00 97.62 141 ASP A O 1
ATOM 1090 N N . PHE A 1 142 ? -6.977 1.259 4.627 1.00 95.56 142 PHE A N 1
ATOM 1091 C CA . PHE A 1 142 ? -7.045 2.177 3.486 1.00 95.56 142 PHE A CA 1
ATOM 1092 C C . PHE A 1 142 ? -5.658 2.667 3.053 1.00 95.56 142 PHE A C 1
ATOM 1094 O O . PHE A 1 142 ? -5.353 2.711 1.855 1.00 95.56 142 PHE A O 1
ATOM 1101 N N . GLN A 1 143 ? -4.788 2.986 4.012 1.00 95.38 143 GLN A N 1
ATOM 1102 C CA . GLN A 1 143 ? -3.427 3.439 3.731 1.00 95.38 143 GLN A CA 1
ATOM 1103 C C . GLN A 1 143 ? -2.579 2.357 3.044 1.00 95.38 143 GLN A C 1
ATOM 1105 O O . GLN A 1 143 ? -1.849 2.621 2.083 1.00 95.38 143 GLN A O 1
ATOM 1110 N N . ILE A 1 144 ? -2.673 1.120 3.527 1.00 97.31 144 ILE A N 1
ATOM 1111 C CA . ILE A 1 144 ? -1.870 0.005 3.026 1.00 97.31 144 ILE A CA 1
ATOM 1112 C C . ILE A 1 144 ? -2.443 -0.517 1.708 1.00 97.31 144 ILE A C 1
ATOM 1114 O O . ILE A 1 144 ? -1.690 -0.685 0.747 1.00 97.31 144 ILE A O 1
ATOM 1118 N N . ALA A 1 145 ? -3.760 -0.715 1.607 1.00 96.44 145 ALA A N 1
ATOM 1119 C CA . ALA A 1 145 ? -4.385 -1.269 0.406 1.00 96.44 145 ALA A CA 1
ATOM 1120 C C . ALA A 1 145 ? -4.182 -0.390 -0.836 1.00 96.44 145 ALA A C 1
ATOM 1122 O O . ALA A 1 145 ? -3.949 -0.914 -1.925 1.00 96.44 145 ALA A O 1
ATOM 1123 N N . THR A 1 146 ? -4.199 0.937 -0.688 1.00 93.38 146 THR A N 1
ATOM 1124 C CA . THR A 1 146 ? -3.910 1.863 -1.799 1.00 93.38 146 THR A CA 1
ATOM 1125 C C . THR A 1 146 ? -2.467 1.745 -2.294 1.00 93.38 146 THR A C 1
ATOM 1127 O O . THR A 1 146 ? -2.217 1.787 -3.501 1.00 93.38 146 THR A O 1
ATOM 1130 N N . SER A 1 147 ? -1.515 1.511 -1.387 1.00 95.44 147 SER A N 1
ATOM 1131 C CA . SER A 1 147 ? -0.115 1.249 -1.739 1.00 95.44 147 SER A CA 1
ATOM 1132 C C . SER A 1 147 ? 0.059 -0.113 -2.424 1.00 95.44 147 SER A C 1
ATOM 1134 O O . SER A 1 147 ? 0.802 -0.220 -3.400 1.00 95.44 147 SER A O 1
ATOM 1136 N N . LEU A 1 148 ? -0.665 -1.146 -1.980 1.00 96.38 148 LEU A N 1
ATOM 1137 C CA . LEU A 1 148 ? -0.679 -2.462 -2.633 1.00 96.38 148 LEU A CA 1
ATOM 1138 C C . LEU A 1 148 ? -1.286 -2.402 -4.038 1.00 96.38 148 LEU A C 1
ATOM 1140 O O . LEU A 1 148 ? -0.725 -2.985 -4.963 1.00 96.38 148 LEU A O 1
ATOM 1144 N N . ALA A 1 149 ? -2.372 -1.647 -4.222 1.00 93.81 149 ALA A N 1
ATOM 1145 C CA . ALA A 1 149 ? -2.995 -1.439 -5.527 1.00 93.81 149 ALA A CA 1
ATOM 1146 C C . ALA A 1 149 ? -2.045 -0.776 -6.528 1.00 93.81 149 ALA A C 1
ATOM 1148 O O . ALA A 1 149 ? -2.108 -1.066 -7.720 1.00 93.81 149 ALA A O 1
ATOM 1149 N N . LEU A 1 150 ? -1.129 0.074 -6.056 1.00 91.81 150 LEU A N 1
ATOM 1150 C CA . LEU A 1 150 ? -0.073 0.621 -6.897 1.00 91.81 150 LEU A CA 1
ATOM 1151 C C . LEU A 1 150 ? 0.896 -0.488 -7.339 1.00 91.81 150 LEU A C 1
ATOM 1153 O O . LEU A 1 150 ? 1.181 -0.618 -8.526 1.00 91.81 150 LEU A O 1
ATOM 1157 N N . VAL A 1 151 ? 1.352 -1.338 -6.418 1.00 92.94 151 VAL A N 1
ATOM 1158 C CA . VAL A 1 151 ? 2.264 -2.450 -6.741 1.00 92.94 151 VAL A CA 1
ATOM 1159 C C . VAL A 1 151 ? 1.606 -3.520 -7.619 1.00 92.94 151 VAL A C 1
ATOM 1161 O O . VAL A 1 151 ? 2.297 -4.110 -8.443 1.00 92.94 151 VAL A O 1
ATOM 1164 N N . ASP A 1 152 ? 0.286 -3.724 -7.541 1.00 93.75 152 ASP A N 1
ATOM 1165 C CA . ASP A 1 152 ? -0.469 -4.653 -8.406 1.00 93.75 152 ASP A CA 1
ATOM 1166 C C . ASP A 1 152 ? -0.319 -4.331 -9.906 1.00 93.75 152 ASP A C 1
ATOM 1168 O O . ASP A 1 152 ? -0.485 -5.216 -10.750 1.00 93.75 152 ASP A O 1
ATOM 1172 N N . TYR A 1 153 ? 0.054 -3.096 -10.266 1.00 90.81 153 TYR A N 1
ATOM 1173 C CA . TYR A 1 153 ? 0.391 -2.751 -11.648 1.00 90.81 153 TYR A CA 1
ATOM 1174 C C . TYR A 1 153 ? 1.645 -3.462 -12.153 1.00 90.81 153 TYR A C 1
ATOM 1176 O O . TYR A 1 153 ? 1.780 -3.629 -13.356 1.00 90.81 153 TYR A O 1
ATOM 1184 N N . ARG A 1 154 ? 2.572 -3.879 -11.294 1.00 91.12 154 ARG A N 1
ATOM 1185 C CA . ARG A 1 154 ? 3.805 -4.545 -11.719 1.00 91.12 154 ARG A CA 1
ATOM 1186 C C . ARG A 1 154 ? 3.570 -6.019 -12.008 1.00 91.12 154 ARG A C 1
ATOM 1188 O O . ARG A 1 154 ? 3.258 -6.779 -11.096 1.00 91.12 154 ARG A O 1
ATOM 1195 N N . LEU A 1 155 ? 3.759 -6.440 -13.258 1.00 90.50 155 LEU A N 1
ATOM 1196 C CA . LEU A 1 155 ? 3.455 -7.811 -13.683 1.00 90.50 155 LEU A CA 1
ATOM 1197 C C . LEU A 1 155 ? 4.262 -8.878 -12.926 1.00 90.50 155 LEU A C 1
ATOM 1199 O O . LEU A 1 155 ? 3.724 -9.938 -12.623 1.00 90.50 155 LEU A O 1
ATOM 1203 N N . ASP A 1 156 ? 5.512 -8.578 -12.577 1.00 90.38 156 ASP A N 1
ATOM 1204 C CA . ASP A 1 156 ? 6.420 -9.465 -11.844 1.00 90.38 156 ASP A CA 1
ATOM 1205 C C . ASP A 1 156 ? 6.023 -9.684 -10.374 1.00 90.38 156 ASP A C 1
ATOM 1207 O O . ASP A 1 156 ? 6.370 -10.709 -9.794 1.00 90.38 156 ASP A O 1
ATOM 1211 N N . VAL A 1 157 ? 5.262 -8.759 -9.778 1.00 91.94 157 VAL A N 1
ATOM 1212 C CA . VAL A 1 157 ? 4.800 -8.848 -8.379 1.00 91.94 157 VAL A CA 1
ATOM 1213 C C . VAL A 1 157 ? 3.313 -9.207 -8.284 1.00 91.94 157 VAL A C 1
ATOM 1215 O O . VAL A 1 157 ? 2.881 -9.835 -7.318 1.00 91.94 157 VAL A O 1
ATOM 1218 N N . ARG A 1 158 ? 2.520 -8.848 -9.299 1.00 91.94 158 ARG A N 1
ATOM 1219 C CA . ARG A 1 158 ? 1.055 -8.979 -9.352 1.00 91.94 158 ARG A CA 1
ATOM 1220 C C . ARG A 1 158 ? 0.556 -10.372 -8.984 1.00 91.94 158 ARG A C 1
ATOM 1222 O O . ARG A 1 158 ? -0.320 -10.514 -8.135 1.00 91.94 158 ARG A O 1
ATOM 1229 N N . GLU A 1 159 ? 1.107 -11.412 -9.606 1.00 90.12 159 GLU A N 1
ATOM 1230 C CA . GLU A 1 159 ? 0.673 -12.792 -9.357 1.00 90.12 159 GLU A CA 1
ATOM 1231 C C . GLU A 1 159 ? 0.973 -13.230 -7.917 1.00 90.12 159 GLU A C 1
ATOM 1233 O O . GLU A 1 159 ? 0.134 -13.858 -7.265 1.00 90.12 159 GLU A O 1
ATOM 1238 N N . GLN A 1 160 ? 2.145 -12.852 -7.400 1.00 93.06 160 GLN A N 1
ATOM 1239 C CA . GLN A 1 160 ? 2.527 -13.130 -6.022 1.00 93.06 160 GLN A CA 1
ATOM 1240 C C . GLN A 1 160 ? 1.598 -12.403 -5.045 1.00 93.06 160 GLN A C 1
ATOM 1242 O O . GLN A 1 160 ? 1.078 -13.035 -4.133 1.00 93.06 160 GLN A O 1
ATOM 1247 N N . LEU A 1 161 ? 1.351 -11.106 -5.245 1.00 94.38 161 LEU A N 1
ATOM 1248 C CA . LEU A 1 161 ? 0.486 -10.293 -4.387 1.00 94.38 161 LEU A CA 1
ATOM 1249 C C . LEU A 1 161 ? -0.936 -10.867 -4.301 1.00 94.38 161 LEU A C 1
ATOM 1251 O O . LEU A 1 161 ? -1.475 -11.033 -3.207 1.00 94.38 161 LEU A O 1
ATOM 1255 N N . ARG A 1 162 ? -1.526 -11.229 -5.445 1.00 92.38 162 ARG A N 1
ATOM 1256 C CA . ARG A 1 162 ? -2.912 -11.722 -5.537 1.00 92.38 162 ARG A CA 1
ATOM 1257 C C . ARG A 1 162 ? -3.145 -13.052 -4.826 1.00 92.38 162 ARG A C 1
ATOM 1259 O O . ARG A 1 162 ? -4.260 -13.332 -4.401 1.00 92.38 162 ARG A O 1
ATOM 1266 N N . ARG A 1 163 ? -2.106 -13.875 -4.662 1.00 95.12 163 ARG A N 1
ATOM 1267 C CA . ARG A 1 163 ? -2.190 -15.147 -3.922 1.00 95.12 163 ARG A CA 1
ATOM 1268 C C . ARG A 1 163 ? -2.143 -14.973 -2.401 1.00 95.12 163 ARG A C 1
ATOM 1270 O O . ARG A 1 163 ? -2.388 -15.935 -1.674 1.00 95.12 163 ARG A O 1
ATOM 1277 N N . ARG A 1 164 ? -1.816 -13.776 -1.910 1.00 96.88 164 ARG A N 1
ATOM 1278 C CA . ARG A 1 164 ? -1.539 -13.510 -0.492 1.00 96.88 164 ARG A CA 1
ATOM 1279 C C . ARG A 1 164 ? -2.752 -12.919 0.233 1.00 96.88 164 ARG A C 1
ATOM 1281 O O . ARG A 1 164 ? -3.634 -12.349 -0.414 1.00 96.88 164 ARG A O 1
ATOM 1288 N N . PRO A 1 165 ? -2.809 -13.012 1.575 1.00 98.00 165 PRO A N 1
ATOM 1289 C CA . PRO A 1 165 ? -3.749 -12.236 2.385 1.00 98.00 165 PRO A CA 1
ATOM 1290 C C . PRO A 1 165 ? -3.778 -10.746 2.015 1.00 98.00 165 PRO A C 1
ATOM 1292 O O . PRO A 1 165 ? -4.864 -10.183 1.889 1.00 98.00 165 PRO A O 1
ATOM 1295 N N . ALA A 1 166 ? -2.615 -10.144 1.744 1.00 97.06 166 ALA A N 1
ATOM 1296 C CA . ALA A 1 166 ? -2.500 -8.776 1.240 1.00 97.06 166 ALA A CA 1
ATOM 1297 C C . ALA A 1 166 ? -3.341 -8.507 -0.028 1.00 97.06 166 ALA A C 1
ATOM 1299 O O . ALA A 1 166 ? -3.990 -7.466 -0.129 1.00 97.06 166 ALA A O 1
ATOM 1300 N N . GLY A 1 167 ? -3.390 -9.453 -0.975 1.00 95.69 167 GLY A N 1
ATOM 1301 C CA . GLY A 1 167 ? -4.227 -9.347 -2.174 1.00 95.69 167 GLY A CA 1
ATOM 1302 C C . GLY A 1 167 ? -5.723 -9.315 -1.849 1.00 95.69 167 GLY A C 1
ATOM 1303 O O . GLY A 1 167 ? -6.454 -8.494 -2.393 1.00 95.69 167 GLY A O 1
ATOM 1304 N N . ARG A 1 168 ? -6.169 -10.125 -0.881 1.00 95.69 168 ARG A N 1
ATOM 1305 C CA . ARG A 1 168 ? -7.571 -10.124 -0.424 1.00 95.69 168 ARG A CA 1
ATOM 1306 C C . ARG A 1 168 ? -7.960 -8.831 0.292 1.00 95.69 168 ARG A C 1
ATOM 1308 O O . ARG A 1 168 ? -9.079 -8.357 0.118 1.00 95.69 168 ARG A O 1
ATOM 1315 N N . LEU A 1 169 ? -7.048 -8.253 1.079 1.00 96.88 169 LEU A N 1
ATOM 1316 C CA . LEU A 1 169 ? -7.250 -6.925 1.668 1.00 96.88 169 LEU A CA 1
ATOM 1317 C C . LEU A 1 169 ? -7.444 -5.877 0.562 1.00 96.88 169 LEU A C 1
ATOM 1319 O O . LEU A 1 169 ? -8.399 -5.106 0.600 1.00 96.88 169 LEU A O 1
ATOM 1323 N N . MET A 1 170 ? -6.579 -5.889 -0.454 1.00 95.19 170 MET A N 1
ATOM 1324 C CA . MET A 1 170 ? -6.704 -5.002 -1.612 1.00 95.19 170 MET A CA 1
ATOM 1325 C C . MET A 1 170 ? -8.046 -5.189 -2.343 1.00 95.19 170 MET A C 1
ATOM 1327 O O . MET A 1 170 ? -8.682 -4.195 -2.678 1.00 95.19 170 MET A O 1
ATOM 1331 N N . ASP A 1 171 ? -8.512 -6.426 -2.543 1.00 94.06 171 ASP A N 1
ATOM 1332 C CA . ASP A 1 171 ? -9.835 -6.734 -3.118 1.00 94.06 171 ASP A CA 1
ATOM 1333 C C . ASP A 1 171 ? -10.996 -6.160 -2.323 1.00 94.06 171 ASP A C 1
ATOM 1335 O O . ASP A 1 171 ? -11.953 -5.651 -2.903 1.00 94.06 171 ASP A O 1
ATOM 1339 N N . ARG A 1 172 ? -10.900 -6.209 -0.998 1.00 95.00 172 ARG A N 1
ATOM 1340 C CA . ARG A 1 172 ? -11.943 -5.695 -0.120 1.00 95.00 172 ARG A CA 1
ATOM 1341 C C . ARG A 1 172 ? -12.020 -4.169 -0.126 1.00 95.00 172 ARG A C 1
ATOM 1343 O O . ARG A 1 172 ? -13.118 -3.626 -0.072 1.00 95.00 172 ARG A O 1
ATOM 1350 N N . VAL A 1 173 ? -10.873 -3.489 -0.155 1.00 93.81 173 VAL A N 1
ATOM 1351 C CA . VAL A 1 173 ? -10.809 -2.019 -0.074 1.00 93.81 173 VAL A CA 1
ATOM 1352 C C . VAL A 1 173 ? -11.002 -1.364 -1.444 1.00 93.81 173 VAL A C 1
ATOM 1354 O O . VAL A 1 173 ? -11.666 -0.337 -1.553 1.00 93.81 173 VAL A O 1
ATOM 1357 N N . LEU A 1 174 ? -10.415 -1.943 -2.491 1.00 90.31 174 LEU A N 1
ATOM 1358 C CA . LEU A 1 174 ? -10.381 -1.396 -3.848 1.00 90.31 174 LEU A CA 1
ATOM 1359 C C . LEU A 1 174 ? -10.764 -2.494 -4.846 1.00 90.31 174 LEU A C 1
ATOM 1361 O O . LEU A 1 174 ? -9.877 -2.983 -5.544 1.00 90.31 174 LEU A O 1
ATOM 1365 N N . PRO A 1 175 ? -12.030 -2.938 -4.909 1.00 84.94 175 PRO A N 1
ATOM 1366 C CA . PRO A 1 175 ? -12.429 -4.009 -5.820 1.00 84.94 175 PRO A CA 1
ATOM 1367 C C . PRO A 1 175 ? -12.115 -3.651 -7.282 1.00 84.94 175 PRO A C 1
ATOM 1369 O O . PRO A 1 175 ? -12.235 -2.492 -7.682 1.00 84.94 175 PRO A O 1
ATOM 1372 N N . ASP A 1 176 ? -11.725 -4.646 -8.088 1.00 73.44 176 ASP A N 1
ATOM 1373 C CA . ASP A 1 176 ? -11.648 -4.477 -9.546 1.00 73.44 176 ASP A CA 1
ATOM 1374 C C . ASP A 1 176 ? -13.084 -4.268 -10.060 1.00 73.44 176 ASP A C 1
ATOM 1376 O O . ASP A 1 176 ? -13.886 -5.202 -10.096 1.00 73.44 176 ASP A O 1
ATOM 1380 N N . LEU A 1 177 ? -13.430 -3.018 -10.378 1.00 59.66 177 LEU A N 1
ATOM 1381 C CA . LEU A 1 177 ? -14.724 -2.672 -10.962 1.00 59.66 177 LEU A CA 1
ATOM 1382 C C . LEU A 1 177 ? -14.750 -3.113 -12.443 1.00 59.66 177 LEU A C 1
ATOM 1384 O O . LEU A 1 177 ? -13.745 -2.908 -13.129 1.00 59.66 177 LEU A O 1
ATOM 1388 N N . PRO A 1 178 ? -15.848 -3.738 -12.915 1.00 52.09 178 PRO A N 1
ATOM 1389 C CA . PRO A 1 178 ? -15.990 -4.235 -14.287 1.00 52.09 178 PRO A CA 1
ATOM 1390 C C . PRO A 1 178 ? -16.086 -3.130 -15.345 1.00 52.09 178 PRO A C 1
ATOM 1392 O O . PRO A 1 178 ? -16.517 -2.002 -15.008 1.00 52.09 178 PRO A O 1
#

pLDDT: mean 83.11, std 17.27, range [28.56, 98.56]

Secondary structure (DSSP, 8-state):
----------------SHHHHHHHHHHH--SS-SS-S-HHHHHHHHHIIIIIHHHHHHHHHHHHHH-GGGBGGGGSSSTTGGGS-S-HHHHHHHHHHHHHHTT--HHHHHHHHHTHHHHHHHHHHHHHTTSSS-SS--HHHHHHHHHHHHHTTBHHHHHHHHTSHHHHHHHHHS----

Radius of gyration: 19.1 Å; chains: 1; bounding box: 52×61×45 Å

Foldseek 3Di:
DDDDDDDDPPPPPPQPDLVSVLVVCCVVPVPPRQADPDVLLVVLLVCLPPPLLVLLLCLLLVCLQPPLVQFDVSLCAFLCNVVDDNDSVVVNVVSVVVCVVVVDDPVNVVVSVVCLCVSQVVVLVCVVVCSAPHPDHHSSLLSNLVSVRSNCRGPVCVVVCCVGPNVVSNCVNRNRDD

Sequence (178 aa):
MSTSSLGSTGCWCACAGSGALARALDEVQPEPRLVPDDPRVADAELWGDEVLQQWARRMVVEAGTRDPDALHARGNEGRLGYLLTPSERRRRHIARGVKLAFRMTAAQWRDDQARVGEMLDRVDRLIAEGVLNGERLNCADFQIATSLALVDYRLDVREQLRRRPAGRLMDRVLPDLP